Protein AF-A0A9E3ZJH1-F1 (afdb_monomer_lite)

Foldseek 3Di:
DQWDDDPDFAIFGPDDDDDDPDDDDDDDDVSRLVVQPPWDADVVVGDIGGHRGHGPPPDPVDDDDPPDDDD

Secondary structure (DSSP, 8-state):
--EEE-TTS-EEES------SSS------HHHHGGG-SEEEETTTTEEEESS---TT----------PPP-

Sequence (71 aa):
ISRLDIGERCTLRDVEAAVFPGKTRQILGLSALRKAAPFTFSIDPPQLVLANCVTDDGTDMAAPTRVAASQ

Radius of gyration: 16.45 Å; chains: 1; bounding box: 31×22×57 Å

Structure (mmCIF, N/CA/C/O backbone):
data_AF-A0A9E3ZJH1-F1
#
_entry.id   AF-A0A9E3ZJH1-F1
#
loop_
_atom_site.group_PDB
_atom_site.id
_atom_site.type_symbol
_atom_site.label_atom_id
_atom_site.label_alt_id
_atom_site.label_comp_id
_atom_site.label_asym_id
_atom_site.label_entity_id
_atom_site.label_seq_id
_atom_site.pdbx_PDB_ins_code
_atom_site.Cartn_x
_atom_site.Cartn_y
_atom_site.Cartn_z
_atom_site.occupancy
_atom_site.B_iso_or_equiv
_atom_site.auth_seq_id
_atom_site.auth_comp_id
_atom_site.auth_asym_id
_atom_site.auth_atom_id
_atom_site.pdbx_PDB_model_num
ATOM 1 N N . ILE A 1 1 ? -12.607 -6.150 4.515 1.00 73.88 1 ILE A N 1
ATOM 2 C CA . ILE A 1 1 ? -13.030 -5.154 3.496 1.00 73.88 1 ILE A CA 1
ATOM 3 C C . ILE A 1 1 ? -13.195 -5.898 2.181 1.00 73.88 1 ILE A C 1
ATOM 5 O O . ILE A 1 1 ? -12.381 -6.768 1.903 1.00 73.88 1 ILE A O 1
ATOM 9 N N . SER A 1 2 ? -14.226 -5.605 1.393 1.00 82.56 2 SER A N 1
ATOM 10 C CA . SER A 1 2 ? -14.470 -6.287 0.112 1.00 82.56 2 SER A CA 1
ATOM 11 C C . SER A 1 2 ? -13.523 -5.831 -1.003 1.00 82.56 2 SER A C 1
ATOM 13 O O . SER A 1 2 ? -13.106 -6.647 -1.822 1.00 82.56 2 SER A O 1
ATOM 15 N N . ARG A 1 3 ? -13.150 -4.547 -1.017 1.00 85.75 3 ARG A N 1
ATOM 16 C CA . ARG A 1 3 ? -12.306 -3.929 -2.045 1.00 85.75 3 ARG A CA 1
ATOM 17 C C . ARG A 1 3 ? -11.402 -2.856 -1.438 1.00 85.75 3 ARG A C 1
ATOM 19 O O . ARG A 1 3 ? -11.842 -2.113 -0.562 1.00 85.75 3 ARG A O 1
ATOM 26 N N . LEU A 1 4 ? -10.162 -2.786 -1.910 1.00 86.75 4 LEU A N 1
ATOM 27 C CA . LEU A 1 4 ? -9.201 -1.725 -1.627 1.00 86.75 4 LEU A CA 1
ATOM 28 C C . LEU A 1 4 ? -8.512 -1.323 -2.932 1.00 86.75 4 LEU A C 1
ATOM 30 O O . LEU A 1 4 ? -7.912 -2.176 -3.581 1.00 86.75 4 LEU A O 1
ATOM 34 N N . ASP A 1 5 ? -8.545 -0.039 -3.268 1.00 88.25 5 ASP A N 1
ATOM 35 C CA . ASP A 1 5 ? -7.840 0.500 -4.428 1.00 88.25 5 ASP A CA 1
ATOM 36 C C . ASP A 1 5 ? -6.527 1.176 -3.985 1.00 88.25 5 ASP A C 1
ATOM 38 O O . ASP A 1 5 ? -6.503 1.986 -3.056 1.00 88.25 5 ASP A O 1
ATOM 42 N N . ILE A 1 6 ? -5.417 0.794 -4.618 1.00 87.31 6 ILE A N 1
ATOM 43 C CA . ILE A 1 6 ? -4.065 1.305 -4.374 1.00 87.31 6 ILE A CA 1
ATOM 44 C C . ILE A 1 6 ? -3.626 2.092 -5.610 1.00 87.31 6 ILE A C 1
ATOM 46 O O . ILE A 1 6 ? -3.350 1.527 -6.669 1.00 87.31 6 ILE A O 1
ATOM 50 N N . GLY A 1 7 ? -3.545 3.415 -5.477 1.00 83.88 7 GLY A N 1
ATOM 51 C CA . GLY A 1 7 ? -3.363 4.283 -6.640 1.00 83.88 7 GLY A CA 1
ATOM 52 C C . GLY A 1 7 ? -4.529 4.133 -7.623 1.00 83.88 7 GLY A C 1
ATOM 53 O O . GLY A 1 7 ? -5.658 3.876 -7.219 1.00 83.88 7 GLY A O 1
ATOM 54 N N . GLU A 1 8 ? -4.258 4.289 -8.916 1.00 79.69 8 GLU A N 1
ATOM 55 C CA . GLU A 1 8 ? -5.311 4.337 -9.944 1.00 79.69 8 GLU A CA 1
ATOM 56 C C . GLU A 1 8 ? -5.588 2.990 -10.619 1.00 79.69 8 GLU A C 1
ATOM 58 O O . GLU A 1 8 ? -6.608 2.823 -11.278 1.00 79.69 8 GLU A O 1
ATOM 63 N N . ARG A 1 9 ? -4.668 2.026 -10.500 1.00 81.44 9 ARG A N 1
ATOM 64 C CA . ARG A 1 9 ? -4.667 0.819 -11.346 1.00 81.44 9 ARG A CA 1
ATOM 65 C C . ARG A 1 9 ? -4.543 -0.485 -10.574 1.00 81.44 9 ARG A C 1
ATOM 67 O O . ARG A 1 9 ? -4.179 -1.502 -11.154 1.00 81.44 9 ARG A O 1
ATOM 74 N N . CYS A 1 10 ? -4.779 -0.463 -9.266 1.00 87.06 10 CYS A N 1
ATOM 75 C CA . CYS A 1 10 ? -4.574 -1.652 -8.463 1.00 87.06 10 CYS A CA 1
ATOM 76 C C . CYS A 1 10 ? -5.709 -1.900 -7.485 1.00 87.06 10 CYS A C 1
ATOM 78 O O . CYS A 1 10 ? -5.788 -1.259 -6.442 1.00 87.06 10 CYS A O 1
ATOM 80 N N . THR A 1 11 ? -6.562 -2.867 -7.812 1.00 90.69 11 THR A N 1
ATOM 81 C CA . THR A 1 11 ? -7.688 -3.254 -6.971 1.00 90.69 11 THR A CA 1
ATOM 82 C C . THR A 1 11 ? -7.383 -4.574 -6.272 1.00 90.69 11 THR A C 1
ATOM 84 O O . THR A 1 11 ? -7.251 -5.624 -6.898 1.00 90.69 11 THR A O 1
ATOM 87 N N . LEU A 1 12 ? -7.305 -4.537 -4.943 1.00 88.25 12 LEU A N 1
ATOM 88 C CA . LEU A 1 12 ? -7.216 -5.725 -4.103 1.00 88.25 12 LEU A CA 1
ATOM 89 C C . LEU A 1 12 ? -8.599 -6.103 -3.580 1.00 88.25 12 LEU A C 1
ATOM 91 O O . LEU A 1 12 ? -9.307 -5.286 -2.987 1.00 88.25 12 LEU A O 1
ATOM 95 N N . ARG A 1 13 ? -8.965 -7.371 -3.763 1.00 87.88 13 ARG A N 1
ATOM 96 C CA . ARG A 1 13 ? -10.230 -7.940 -3.289 1.00 87.88 13 ARG A CA 1
ATOM 97 C C . ARG A 1 13 ? -10.020 -8.798 -2.047 1.00 87.88 13 ARG A C 1
ATOM 99 O O . ARG A 1 13 ? -8.932 -9.346 -1.822 1.00 87.88 13 ARG A O 1
ATOM 106 N N . ASP A 1 14 ? -11.061 -8.869 -1.224 1.00 86.75 14 ASP A N 1
ATOM 107 C CA . ASP A 1 14 ? -11.124 -9.700 -0.016 1.00 86.75 14 ASP A CA 1
ATOM 108 C C . ASP A 1 14 ? -9.986 -9.403 0.973 1.00 86.75 14 ASP A C 1
ATOM 110 O O . ASP A 1 14 ? -9.265 -10.290 1.431 1.00 86.75 14 ASP A O 1
ATOM 114 N N . VAL A 1 15 ? -9.739 -8.121 1.245 1.00 86.00 15 VAL A N 1
ATOM 115 C CA . VAL A 1 15 ? -8.621 -7.683 2.091 1.00 86.00 15 VAL A CA 1
ATOM 116 C C . VAL A 1 15 ? -9.014 -7.750 3.568 1.00 86.00 15 VAL A C 1
ATOM 118 O O . VAL A 1 15 ? -10.002 -7.141 4.000 1.00 86.00 15 VAL A O 1
ATOM 121 N N . GLU A 1 16 ? -8.216 -8.474 4.352 1.00 82.06 16 GLU A N 1
ATOM 122 C CA . GLU A 1 16 ? -8.280 -8.467 5.814 1.00 82.06 16 GLU A CA 1
ATOM 123 C C . GLU A 1 16 ? -7.949 -7.067 6.335 1.00 82.06 16 GLU A C 1
ATOM 125 O O . GLU A 1 16 ? -6.921 -6.491 5.975 1.00 82.06 16 GLU A O 1
ATOM 130 N N . ALA A 1 17 ? -8.807 -6.509 7.189 1.00 78.31 17 ALA A N 1
ATOM 131 C CA . ALA A 1 17 ? -8.521 -5.230 7.820 1.00 78.31 17 ALA A CA 1
ATOM 132 C C . ALA A 1 17 ? -8.991 -5.187 9.260 1.00 78.31 17 ALA A C 1
ATOM 134 O O . ALA A 1 17 ? -10.096 -5.622 9.585 1.00 78.31 17 ALA A O 1
ATOM 135 N N . ALA A 1 18 ? -8.148 -4.585 10.090 1.00 74.81 18 ALA A N 1
ATOM 136 C CA . ALA A 1 18 ? -8.504 -4.164 11.426 1.00 74.81 18 ALA A CA 1
ATOM 137 C C . ALA A 1 18 ? -9.053 -2.734 11.358 1.00 74.81 18 ALA A C 1
ATOM 139 O O . ALA A 1 18 ? -8.383 -1.827 10.862 1.00 74.81 18 ALA A O 1
ATOM 140 N N . VAL A 1 19 ? -10.277 -2.537 11.850 1.00 73.81 19 VAL A N 1
ATOM 141 C CA . VAL A 1 19 ? -10.866 -1.204 12.004 1.00 73.81 19 VAL A CA 1
ATOM 142 C C . VAL A 1 19 ? -10.554 -0.729 13.414 1.00 73.81 19 VAL A C 1
ATOM 144 O O . VAL A 1 19 ? -11.112 -1.234 14.386 1.00 73.81 19 VAL A O 1
ATOM 147 N N . PHE A 1 20 ? -9.645 0.233 13.529 1.00 71.06 20 PHE A N 1
ATOM 148 C CA . PHE A 1 20 ? -9.400 0.912 14.794 1.00 71.06 20 PHE A CA 1
ATOM 149 C C . PHE A 1 20 ? -10.442 2.039 14.949 1.00 71.06 20 PHE A C 1
ATOM 151 O O . PHE A 1 20 ? -10.634 2.819 14.016 1.00 71.06 20 PHE A O 1
ATOM 158 N N . PRO A 1 21 ? -11.168 2.141 16.073 1.00 69.06 21 PRO A N 1
ATOM 159 C CA . PRO A 1 21 ? -12.092 3.252 16.290 1.00 69.06 21 PRO A CA 1
ATOM 160 C C . PRO A 1 21 ? -11.312 4.556 16.556 1.00 69.06 21 PRO A C 1
ATOM 162 O O . PRO A 1 21 ? -10.489 4.607 17.466 1.00 69.06 21 PRO A O 1
ATOM 165 N N . GLY A 1 22 ? -11.559 5.617 15.773 1.00 73.31 22 GLY A N 1
ATOM 166 C CA . GLY A 1 22 ? -10.937 6.947 15.937 1.00 73.31 22 GLY A CA 1
ATOM 167 C C . GLY A 1 22 ? -10.347 7.542 14.646 1.00 73.31 22 GLY A C 1
ATOM 168 O O . GLY A 1 22 ? -10.563 7.019 13.556 1.00 73.31 22 GLY A O 1
ATOM 169 N N . LYS A 1 23 ? -9.593 8.655 14.747 1.00 67.00 23 LYS A N 1
ATOM 170 C CA . LYS A 1 23 ? -8.820 9.213 13.615 1.00 67.00 23 LYS A CA 1
ATOM 171 C C . LYS A 1 23 ? -7.632 8.304 13.320 1.00 67.00 23 LYS A C 1
ATOM 173 O O . LYS A 1 23 ? -6.578 8.424 13.940 1.00 67.00 23 LYS A O 1
ATOM 178 N N . THR A 1 24 ? -7.809 7.394 12.379 1.00 63.19 24 THR A N 1
ATOM 179 C CA . THR A 1 24 ? -6.828 6.345 12.124 1.00 63.19 24 THR A CA 1
ATOM 180 C C . THR A 1 24 ? -6.142 6.575 10.798 1.00 63.19 24 THR A C 1
ATOM 182 O O . THR A 1 24 ? -6.777 6.613 9.744 1.00 63.19 24 THR A O 1
ATOM 185 N N . ARG A 1 25 ? -4.818 6.707 10.859 1.00 74.19 25 ARG A N 1
ATOM 186 C CA . ARG A 1 25 ? -3.952 6.561 9.693 1.00 74.19 25 ARG A CA 1
ATOM 187 C C . ARG A 1 25 ? -4.329 5.268 8.970 1.00 74.19 25 ARG A C 1
ATOM 189 O O . ARG A 1 25 ? -4.447 4.225 9.609 1.00 74.19 25 ARG A O 1
ATOM 196 N N . GLN A 1 26 ? -4.508 5.335 7.656 1.00 75.38 26 GLN A N 1
ATOM 197 C CA . GLN A 1 26 ? -4.699 4.132 6.856 1.00 75.38 26 GLN A CA 1
ATOM 198 C C . GLN A 1 26 ? -3.372 3.367 6.830 1.00 75.38 26 GLN A C 1
ATOM 200 O O . GLN A 1 26 ? -2.362 3.881 6.347 1.00 75.38 26 GLN A O 1
ATOM 205 N N . ILE A 1 27 ? -3.355 2.177 7.430 1.00 85.12 27 ILE A N 1
ATOM 206 C CA . ILE A 1 27 ? -2.184 1.300 7.468 1.00 85.12 27 ILE A CA 1
ATOM 207 C C . ILE A 1 27 ? -2.455 0.134 6.530 1.00 85.12 27 ILE A C 1
ATOM 209 O O . ILE A 1 27 ? -3.398 -0.630 6.731 1.00 85.12 27 ILE A O 1
ATOM 213 N N . LEU A 1 28 ? -1.604 -0.008 5.517 1.00 85.38 28 LEU A N 1
ATOM 214 C CA . LEU A 1 28 ? -1.624 -1.150 4.619 1.00 85.38 28 LEU A CA 1
ATOM 215 C C . LEU A 1 28 ? -0.684 -2.231 5.154 1.00 85.38 28 LEU A C 1
ATOM 217 O O . LEU A 1 28 ? 0.531 -2.050 5.191 1.00 85.38 28 LEU A O 1
ATOM 221 N N . GLY A 1 29 ? -1.253 -3.351 5.595 1.00 87.38 29 GLY A N 1
ATOM 222 C CA . GLY A 1 29 ? -0.477 -4.486 6.089 1.00 87.38 29 GLY A CA 1
ATOM 223 C C . GLY A 1 29 ? 0.194 -5.281 4.965 1.00 87.38 29 GLY A C 1
ATOM 224 O O . GLY A 1 29 ? -0.318 -5.373 3.848 1.00 87.38 29 GLY A O 1
ATOM 225 N N . LEU A 1 30 ? 1.306 -5.949 5.286 1.00 90.50 30 LEU A N 1
ATOM 226 C CA . LEU A 1 30 ? 2.011 -6.838 4.351 1.00 90.50 30 LEU A CA 1
ATOM 227 C C . LEU A 1 30 ?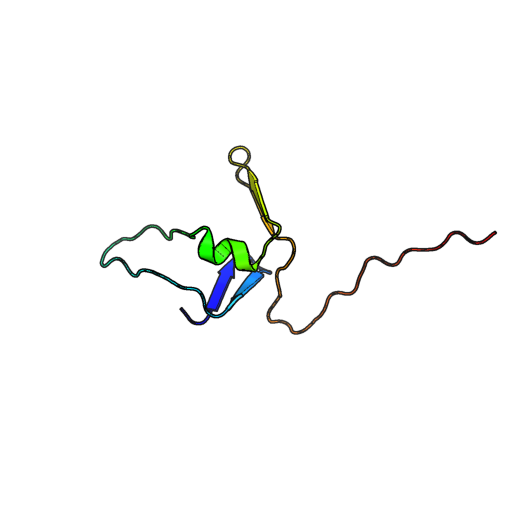 1.143 -8.010 3.867 1.00 90.50 30 LEU A C 1
ATOM 229 O O . LEU A 1 30 ? 1.295 -8.451 2.731 1.00 90.50 30 LEU A O 1
ATOM 233 N N . SER A 1 31 ? 0.195 -8.485 4.684 1.00 89.38 31 SER A N 1
AT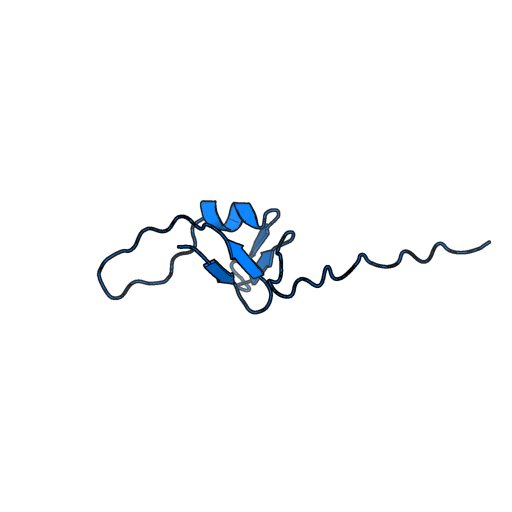OM 234 C CA . SER A 1 31 ? -0.774 -9.518 4.289 1.00 89.38 31 SER A CA 1
ATOM 235 C C . SER A 1 31 ? -1.597 -9.107 3.065 1.00 89.38 31 SER A C 1
ATOM 237 O O . SER A 1 31 ? -1.861 -9.941 2.202 1.00 89.38 31 SER A O 1
ATOM 239 N N . ALA A 1 32 ? -1.951 -7.821 2.961 1.00 88.75 32 ALA A N 1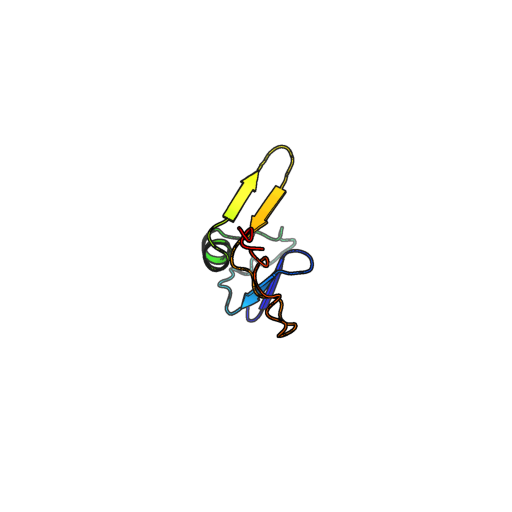
ATOM 240 C CA . ALA A 1 32 ? -2.643 -7.274 1.801 1.00 88.75 32 ALA A CA 1
ATOM 241 C C . ALA A 1 32 ? -1.693 -7.139 0.599 1.00 88.75 32 ALA A C 1
ATOM 243 O O . ALA A 1 32 ? -2.020 -7.613 -0.486 1.00 88.75 32 ALA A O 1
ATOM 244 N N . LEU A 1 33 ? -0.491 -6.578 0.798 1.00 90.00 33 LEU A N 1
ATOM 245 C CA . LEU A 1 33 ? 0.514 -6.406 -0.267 1.00 90.00 33 LEU A CA 1
ATOM 246 C C . LEU A 1 33 ? 0.958 -7.729 -0.901 1.00 90.00 33 LEU A C 1
ATOM 248 O O . LEU A 1 33 ? 1.253 -7.775 -2.093 1.00 90.00 33 LEU A O 1
ATOM 252 N N . ARG A 1 34 ? 0.935 -8.827 -0.137 1.00 90.25 34 ARG A N 1
ATOM 253 C CA . ARG A 1 34 ? 1.254 -10.166 -0.645 1.00 90.25 34 ARG A CA 1
ATOM 254 C C . ARG A 1 34 ? 0.335 -10.606 -1.792 1.00 90.25 34 ARG A C 1
ATOM 256 O O . ARG A 1 34 ? 0.757 -11.413 -2.609 1.00 90.25 34 ARG A O 1
ATOM 263 N N . LYS A 1 35 ? -0.884 -10.061 -1.893 1.00 89.56 35 LYS A N 1
ATOM 264 C CA . LYS A 1 35 ? -1.817 -10.354 -2.996 1.00 89.56 35 LYS A CA 1
ATOM 265 C C . LYS A 1 35 ? -1.386 -9.756 -4.336 1.00 89.56 35 LYS A C 1
ATOM 267 O O . LYS A 1 35 ? -1.755 -10.294 -5.367 1.00 89.56 35 LYS A O 1
ATOM 272 N N . ALA A 1 36 ? -0.591 -8.689 -4.309 1.00 90.06 36 ALA A N 1
ATOM 273 C CA . ALA A 1 36 ? -0.010 -8.063 -5.495 1.00 90.06 36 ALA A CA 1
ATOM 274 C C . ALA A 1 36 ? 1.461 -8.457 -5.707 1.00 90.06 36 ALA A C 1
ATOM 276 O O . ALA A 1 36 ? 2.159 -7.841 -6.515 1.00 90.06 36 ALA A O 1
ATOM 277 N N . ALA A 1 37 ? 1.950 -9.452 -4.954 1.00 90.81 37 ALA A N 1
ATOM 278 C CA . ALA A 1 37 ? 3.331 -9.894 -5.032 1.00 90.81 37 ALA A CA 1
ATOM 279 C C . ALA A 1 37 ? 3.657 -10.442 -6.431 1.00 90.81 37 ALA A C 1
ATOM 281 O O . ALA A 1 37 ? 2.814 -11.131 -7.008 1.00 90.81 37 ALA A O 1
ATOM 282 N N . PRO A 1 38 ? 4.884 -10.223 -6.937 1.00 93.38 38 PRO A N 1
ATOM 283 C CA . PRO A 1 38 ? 5.989 -9.521 -6.271 1.00 93.38 38 PRO A CA 1
ATOM 284 C C . PRO A 1 38 ? 5.785 -7.997 -6.167 1.00 93.38 38 PRO A C 1
ATOM 286 O O . PRO A 1 38 ? 5.175 -7.379 -7.035 1.00 93.38 38 PRO A O 1
ATOM 289 N N . PHE A 1 39 ? 6.296 -7.393 -5.087 1.00 91.69 39 PHE A N 1
ATOM 290 C CA . PHE A 1 39 ? 6.227 -5.948 -4.855 1.00 91.69 39 PHE A CA 1
ATOM 291 C C . PHE A 1 39 ? 7.562 -5.386 -4.361 1.00 91.69 39 PHE A C 1
ATOM 293 O O . PHE A 1 39 ? 8.319 -6.077 -3.679 1.00 91.69 39 PHE A O 1
ATOM 300 N N . THR A 1 40 ? 7.805 -4.109 -4.654 1.00 92.81 40 THR A N 1
ATOM 301 C CA . THR A 1 40 ? 8.959 -3.349 -4.161 1.00 92.81 40 THR A CA 1
ATOM 302 C C . THR A 1 40 ? 8.463 -2.091 -3.476 1.00 92.81 40 THR A C 1
ATOM 304 O O . THR A 1 40 ? 7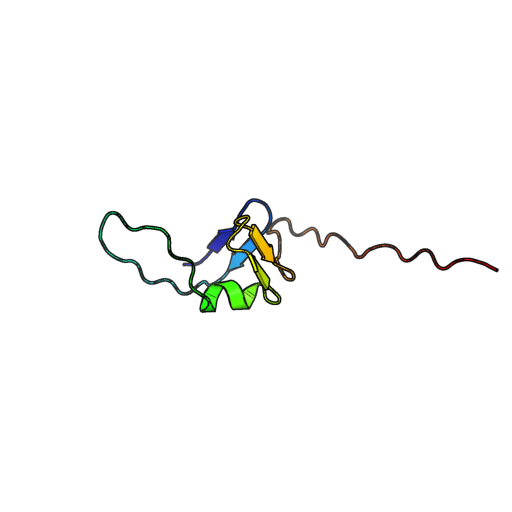.691 -1.329 -4.052 1.00 92.81 40 THR A O 1
ATOM 307 N N . PHE A 1 41 ? 8.934 -1.852 -2.258 1.00 91.19 41 PHE A N 1
ATOM 308 C CA . PHE A 1 41 ? 8.719 -0.597 -1.552 1.00 91.19 41 PHE A CA 1
ATOM 309 C C . PHE A 1 41 ? 10.062 0.108 -1.366 1.00 91.19 41 PHE A C 1
ATOM 311 O O . PHE A 1 41 ? 10.984 -0.461 -0.784 1.00 91.19 41 PHE A O 1
ATOM 318 N N . SER A 1 42 ? 10.166 1.334 -1.872 1.00 93.69 42 SER A N 1
ATOM 319 C CA . SER A 1 42 ? 11.291 2.235 -1.635 1.00 93.69 42 SER A CA 1
ATOM 320 C C . SER A 1 42 ? 10.864 3.288 -0.624 1.00 93.69 42 SER A C 1
ATOM 322 O O . SER A 1 42 ? 9.761 3.826 -0.714 1.00 93.69 42 SER A O 1
ATOM 324 N N . ILE A 1 43 ? 11.736 3.565 0.343 1.00 94.94 43 ILE A N 1
ATOM 325 C CA . ILE A 1 43 ? 11.486 4.564 1.388 1.00 94.94 43 ILE A CA 1
ATOM 326 C C . ILE A 1 43 ? 11.880 5.956 0.893 1.00 94.94 43 ILE A C 1
ATOM 328 O O . ILE A 1 43 ? 11.166 6.920 1.161 1.00 94.94 43 ILE A O 1
ATOM 332 N N . ASP A 1 44 ? 12.987 6.047 0.157 1.00 91.75 44 ASP A N 1
ATOM 333 C CA . ASP A 1 44 ? 13.525 7.304 -0.350 1.00 91.75 44 ASP A CA 1
ATOM 334 C C . ASP A 1 44 ? 14.095 7.107 -1.770 1.00 91.75 44 ASP A C 1
ATOM 336 O O . ASP A 1 44 ? 15.134 6.460 -1.922 1.00 91.75 44 ASP A O 1
ATOM 340 N N . PRO A 1 45 ? 13.398 7.576 -2.823 1.00 92.31 45 PRO A N 1
ATOM 341 C CA . PRO A 1 45 ? 12.094 8.241 -2.784 1.00 92.31 45 PRO A CA 1
ATOM 342 C C . PRO A 1 45 ? 10.962 7.265 -2.407 1.00 92.31 45 PRO A C 1
ATOM 344 O O . PRO A 1 45 ? 11.060 6.071 -2.720 1.00 92.31 45 PRO A O 1
ATOM 347 N N . PRO A 1 46 ? 9.868 7.749 -1.786 1.00 90.69 46 PRO A N 1
ATOM 348 C CA . PRO A 1 46 ? 8.727 6.915 -1.431 1.00 90.69 46 PRO A CA 1
ATOM 349 C C . PRO A 1 46 ? 8.024 6.413 -2.696 1.00 90.69 46 PRO A C 1
ATOM 351 O O . PRO A 1 46 ? 7.379 7.175 -3.416 1.00 90.69 46 PRO A O 1
ATOM 354 N N . GLN A 1 47 ? 8.162 5.119 -2.972 1.00 91.56 47 GLN A N 1
ATOM 355 C CA . GLN A 1 47 ? 7.600 4.456 -4.151 1.00 91.56 47 GLN A CA 1
ATOM 356 C C . GLN A 1 47 ? 7.104 3.060 -3.769 1.00 91.56 47 GLN A C 1
ATOM 358 O O . GLN A 1 47 ? 7.759 2.345 -3.012 1.00 91.56 47 GLN A O 1
ATOM 363 N N . LEU A 1 48 ? 5.966 2.652 -4.331 1.00 90.00 48 LEU A N 1
ATOM 364 C CA . LEU A 1 48 ? 5.434 1.296 -4.214 1.00 90.00 48 LEU A CA 1
ATOM 365 C C . LEU A 1 48 ? 5.187 0.740 -5.618 1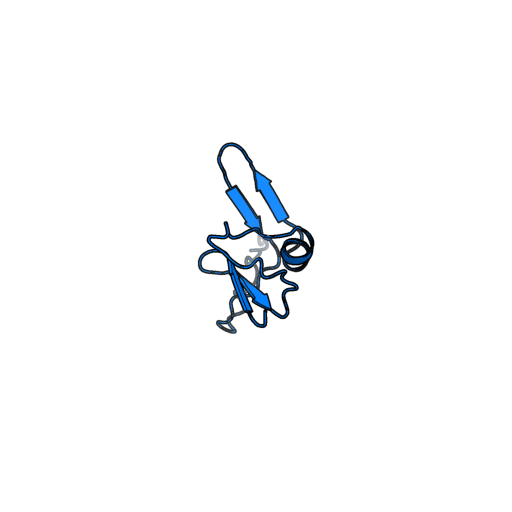.00 90.00 48 LEU A C 1
ATOM 367 O O . LEU A 1 48 ? 4.334 1.241 -6.346 1.00 90.00 48 LEU A O 1
ATOM 371 N N . VAL A 1 49 ? 5.932 -0.299 -5.983 1.00 91.12 49 VAL A N 1
ATOM 372 C CA . VAL A 1 49 ? 5.805 -1.022 -7.252 1.00 91.12 49 VAL A CA 1
ATOM 373 C C . VAL A 1 49 ? 5.116 -2.355 -6.985 1.00 91.12 49 VAL A C 1
ATOM 375 O O . VAL A 1 49 ? 5.523 -3.092 -6.088 1.00 91.12 49 VAL A O 1
ATOM 378 N N . LEU A 1 50 ? 4.083 -2.666 -7.765 1.00 91.38 50 LEU A N 1
ATOM 379 C CA . LEU A 1 50 ? 3.245 -3.860 -7.633 1.00 91.38 50 LEU A CA 1
ATOM 380 C C . LEU A 1 50 ? 3.219 -4.572 -8.988 1.00 91.38 50 LEU A C 1
ATOM 382 O O . LEU A 1 50 ? 2.907 -3.933 -9.990 1.00 91.38 50 LEU A O 1
ATOM 386 N N . ALA A 1 51 ? 3.571 -5.857 -9.034 1.00 87.31 51 ALA A N 1
ATOM 387 C CA . ALA A 1 51 ? 3.668 -6.582 -10.302 1.00 87.31 51 ALA A CA 1
ATOM 388 C C . ALA A 1 51 ? 2.332 -7.193 -10.728 1.00 87.31 51 ALA A C 1
ATOM 390 O O . ALA A 1 51 ? 1.884 -6.993 -11.853 1.00 87.31 51 ALA A O 1
ATOM 391 N N . ASN A 1 52 ? 1.682 -7.917 -9.819 1.00 86.88 52 ASN A N 1
ATOM 392 C CA . ASN A 1 52 ? 0.491 -8.700 -10.134 1.00 86.88 52 ASN A CA 1
ATOM 393 C C . ASN A 1 52 ? -0.761 -7.965 -9.680 1.00 86.88 52 ASN A C 1
ATOM 395 O O . ASN A 1 52 ? -1.487 -8.456 -8.814 1.00 86.88 52 ASN A O 1
ATOM 399 N N . CYS A 1 53 ? -0.984 -6.764 -10.217 1.00 84.50 53 CYS A N 1
ATOM 400 C CA . CYS A 1 53 ? -2.205 -6.043 -9.910 1.00 84.50 53 CYS A CA 1
ATOM 401 C C . CYS A 1 53 ? -3.219 -6.063 -11.042 1.00 84.50 53 CYS A C 1
ATOM 403 O O . CYS A 1 53 ? -2.891 -5.836 -12.203 1.00 84.50 53 CYS A O 1
ATOM 405 N N . VAL A 1 54 ? -4.461 -6.346 -10.660 1.00 74.62 54 VAL A N 1
ATOM 406 C CA . VAL A 1 54 ? -5.594 -6.440 -11.566 1.00 74.62 54 VAL A CA 1
ATOM 407 C C . VAL A 1 54 ? -6.350 -5.122 -11.485 1.00 74.62 54 VAL A C 1
ATOM 409 O O . VAL A 1 54 ? -6.807 -4.711 -10.415 1.00 74.62 54 VAL A O 1
ATOM 412 N N . THR A 1 55 ? -6.460 -4.444 -12.620 1.00 67.62 55 THR A N 1
ATOM 413 C CA . THR A 1 55 ? -7.428 -3.368 -12.811 1.00 67.62 55 THR A CA 1
ATOM 414 C C . THR A 1 55 ? -8.810 -3.991 -12.924 1.00 67.62 55 THR A C 1
ATOM 416 O O . THR A 1 55 ? -9.015 -4.924 -13.697 1.00 67.62 55 THR A O 1
ATOM 419 N N . ASP A 1 56 ? -9.781 -3.452 -12.194 1.00 61.47 56 ASP A N 1
ATOM 420 C CA . ASP A 1 56 ? -11.176 -3.915 -12.245 1.00 61.47 56 ASP A CA 1
ATOM 421 C C . ASP A 1 56 ? -11.852 -3.694 -13.613 1.00 61.47 56 ASP A C 1
ATOM 423 O O . ASP A 1 56 ? -12.999 -4.074 -13.809 1.00 61.47 56 ASP A O 1
ATOM 427 N N . ASP A 1 57 ? -11.131 -3.097 -14.560 1.00 55.75 57 ASP A N 1
ATOM 428 C CA . ASP A 1 57 ? -11.598 -2.758 -15.899 1.00 55.75 57 ASP A CA 1
ATOM 429 C C . ASP A 1 57 ? -11.722 -3.970 -16.842 1.00 55.75 57 ASP A C 1
ATOM 431 O O . ASP A 1 57 ? -12.062 -3.813 -18.005 1.00 55.75 57 ASP A O 1
ATOM 435 N N . GLY A 1 58 ? -11.418 -5.197 -16.396 1.00 53.03 58 GLY A N 1
ATOM 436 C CA . GLY A 1 58 ? -11.536 -6.403 -17.234 1.00 53.03 58 GLY A CA 1
ATOM 437 C C . GLY A 1 58 ? -10.627 -6.423 -18.474 1.00 53.03 58 GLY A C 1
ATOM 438 O O . GLY A 1 58 ? -10.653 -7.386 -19.238 1.00 53.03 58 GLY A O 1
ATOM 439 N N . THR A 1 59 ? -9.802 -5.394 -18.665 1.00 49.31 59 THR A N 1
ATOM 440 C CA . THR A 1 59 ? -8.884 -5.278 -19.789 1.00 49.31 59 THR A CA 1
ATOM 441 C C . THR A 1 59 ? -7.523 -5.806 -19.355 1.00 49.31 59 THR A C 1
ATOM 443 O O . THR A 1 59 ? -6.699 -5.091 -18.783 1.00 49.31 59 THR A O 1
ATOM 446 N N . ASP A 1 60 ? -7.324 -7.100 -19.597 1.00 47.84 60 ASP A N 1
ATOM 447 C CA . ASP A 1 60 ? -6.019 -7.752 -19.648 1.00 47.84 60 ASP A CA 1
ATOM 448 C C . ASP A 1 60 ? -5.166 -7.006 -20.683 1.00 47.84 60 ASP A C 1
ATOM 450 O O . ASP A 1 60 ? -5.297 -7.200 -21.894 1.00 47.84 60 ASP A O 1
ATOM 454 N N . MET A 1 61 ? -4.375 -6.035 -20.221 1.00 50.25 61 MET A N 1
ATOM 455 C CA . MET A 1 61 ? -3.498 -5.272 -21.095 1.00 50.25 61 MET A CA 1
ATOM 456 C C . MET A 1 61 ? -2.317 -6.176 -21.441 1.00 50.25 61 MET A C 1
ATOM 458 O O . MET A 1 61 ? -1.326 -6.269 -20.716 1.00 50.25 61 MET A O 1
ATOM 462 N N . ALA A 1 62 ? -2.536 -6.899 -22.537 1.00 47.88 62 ALA A N 1
ATOM 463 C CA . ALA A 1 62 ? -1.709 -7.935 -23.110 1.00 47.88 62 ALA A CA 1
ATOM 464 C C . ALA A 1 62 ? -0.216 -7.580 -23.166 1.00 47.88 62 ALA A C 1
ATOM 466 O O . ALA A 1 62 ? 0.191 -6.439 -23.385 1.00 47.88 62 ALA A O 1
ATOM 467 N N . ALA A 1 63 ? 0.564 -8.643 -22.986 1.00 47.28 63 ALA A N 1
ATOM 468 C CA . ALA A 1 63 ? 2.012 -8.759 -23.006 1.00 47.28 63 ALA A CA 1
ATOM 469 C C . ALA A 1 63 ? 2.772 -7.826 -23.978 1.00 47.28 63 ALA A C 1
ATOM 471 O O . ALA A 1 63 ? 2.283 -7.503 -25.062 1.00 47.28 63 ALA A O 1
ATOM 472 N N . PRO A 1 64 ? 4.040 -7.486 -23.666 1.00 44.97 64 PRO A N 1
ATOM 473 C CA . PRO A 1 64 ? 4.912 -6.818 -24.621 1.00 44.97 64 PRO A CA 1
ATOM 474 C C . PRO A 1 64 ? 5.133 -7.723 -25.841 1.00 44.97 64 PRO A C 1
ATOM 476 O O . PRO A 1 64 ? 5.709 -8.808 -25.731 1.00 44.97 64 PRO A O 1
ATOM 479 N N . THR A 1 65 ? 4.691 -7.267 -27.013 1.00 54.34 65 THR A N 1
ATOM 480 C CA . THR A 1 65 ? 5.003 -7.871 -28.312 1.00 54.34 65 THR A CA 1
ATOM 481 C C . THR A 1 65 ? 6.518 -8.011 -28.459 1.00 54.34 65 THR A C 1
ATOM 483 O O . THR A 1 65 ? 7.229 -7.038 -28.710 1.00 54.34 65 THR A O 1
ATOM 486 N N . ARG A 1 66 ? 7.033 -9.237 -28.321 1.00 55.00 66 ARG A N 1
ATOM 487 C CA . ARG A 1 66 ? 8.374 -9.586 -28.792 1.00 55.00 66 ARG A CA 1
ATOM 488 C C . ARG A 1 66 ? 8.342 -9.593 -30.315 1.00 55.00 66 ARG A C 1
ATOM 490 O O . ARG A 1 66 ? 7.870 -10.549 -30.921 1.00 55.00 66 ARG A O 1
ATOM 497 N N . VAL A 1 67 ? 8.867 -8.538 -30.928 1.00 55.03 67 VAL A N 1
ATOM 498 C CA . VAL A 1 67 ? 9.281 -8.593 -32.330 1.00 55.03 67 VAL A CA 1
ATOM 499 C C . VAL A 1 67 ? 10.496 -9.518 -32.386 1.00 55.03 67 VAL A C 1
ATOM 501 O O . VAL A 1 67 ? 11.589 -9.156 -31.955 1.00 55.03 67 VAL A O 1
ATOM 504 N N . ALA A 1 68 ? 10.286 -10.750 -32.846 1.00 51.66 68 ALA A N 1
ATOM 505 C CA . ALA A 1 68 ? 11.377 -11.614 -33.262 1.00 51.66 68 ALA A CA 1
ATOM 506 C C . ALA A 1 68 ? 12.010 -10.991 -34.513 1.00 51.66 68 ALA A C 1
ATOM 508 O O . ALA A 1 68 ? 11.322 -10.752 -35.505 1.00 51.66 68 ALA A O 1
ATOM 509 N N . ALA A 1 69 ? 13.305 -10.692 -34.436 1.00 56.25 69 ALA A N 1
ATOM 510 C CA . ALA A 1 69 ? 14.097 -10.261 -35.575 1.00 56.25 69 ALA A CA 1
ATOM 511 C C . ALA A 1 69 ? 14.074 -11.359 -36.649 1.00 56.25 69 ALA A C 1
ATOM 513 O O . ALA A 1 69 ? 14.440 -12.507 -36.397 1.00 56.25 69 ALA A O 1
ATOM 514 N N . SER A 1 70 ? 13.601 -10.997 -37.833 1.00 59.53 70 SER A N 1
ATOM 515 C CA . SER A 1 70 ? 13.673 -11.798 -39.045 1.00 59.53 70 SER A CA 1
ATOM 516 C C . SER A 1 70 ? 15.047 -11.633 -39.698 1.00 59.53 70 SER A C 1
ATOM 518 O O . SER A 1 70 ? 15.408 -10.504 -40.013 1.00 59.53 70 SER A O 1
ATOM 520 N N . GLN A 1 71 ? 15.719 -12.781 -39.864 1.00 64.38 71 GLN A N 1
ATOM 521 C CA . GLN A 1 71 ? 16.716 -13.182 -40.878 1.00 64.38 71 GLN A CA 1
ATOM 522 C C . GLN A 1 71 ? 17.761 -12.157 -41.330 1.00 64.38 71 GLN A C 1
ATOM 524 O O . GLN A 1 71 ? 17.395 -11.205 -42.051 1.00 64.38 71 GLN A O 1
#

pLDDT: mean 77.56, std 14.98, range [44.97, 94.94]

=== Feature glossary ===
Annotated list of the representations used here:

Nearest PDB structures. The Foldseek neighbor list gives the closest experimentally determined structures in the PDB, ranked by structural alignment. TM-score near 1 means near-identical fold; near 0.3 means only rough topology match. This is how one finds what a novel AlphaFold prediction most resembles in the solved-structure universe.

Foldseek 3Di. Foldseek's 3Di representation compresses backbone geometry into a per-residue letter drawn from a learned twenty-state alphabet. It captures the tertiary interaction pattern around each residue — which residues are packed against it in space, regardless of where they are in sequence.

Radius of gyration, Cα contacts, bounding box. Radius of gyration (Rg) is the root-mean-square distance of Cα atoms from their centroid — a single number for overall size and compactness. A globular domain of N residues has Rg ≈ 2.2·N^0.38 Å; an extended or disordered chain has a much larger Rg. The Cα contact count is the number of residue pairs whose Cα atoms are within 8 Å and are more than four positions apart in sequence — a standard proxy for tertiary packing density. The bounding box is the smallest axis-aligned box enclosing all Cα atoms.

InterPro / GO / CATH / organism. The annotation block draws on four external resources. InterPro: which protein families and domains the sequence belongs to. GO: standardized terms for what the protein does, what process it participates in, and where in the cell it acts. CATH: which structural fold it has in the CATH hierarchy. Organism: the species of origin.

mmCIF coordinates. The mmCIF block holds the 3D Cartesian coordinates of each backbone atom (N, Cα, C, O) in ångströms. mmCIF is the PDB's canonical archive format — a tagged-loop text representation of the atomic model.

pLDDT. pLDDT is the predicted lDDT-Cα score: AlphaFold's confidence that the local environment of each residue (all inter-atomic distances within 15 Å) is correctly placed. It is a per-residue number between 0 and 100, with higher meaning more reliable.

Backbone torsions (φ/ψ). φ (phi) and ψ (psi) are the two rotatable backbone dihedrals per residue: φ is the C(i-1)–N–Cα–C torsion, ψ is the N–Cα–C–N(i+1) torsion, both in degrees on (−180°, 180°]. α-helical residues cluster near (−60°, −45°); β-strand residues near (−120°, +130°). A Ramachandran plot is simply a scatter of (φ, ψ) for every residue.

B-factor. For experimental (PDB) structures, the B-factor (temperature factor) quantifies the positional spread of each atom in the crystal — a combination of thermal vibration and static disorder — in units of Å². High B-factors mark flexible loops or poorly resolved regions; low B-factors mark the rigid, well-ordered core.

Secondary structure (3-state, P-SEA). SS3 is a coarse helix/strand/coil call (letters a/b/c) made by the P-SEA algorithm from inter-Cα distances and dihedrals. It is less detailed than DSSP but needs only Cα positions.

Predicted aligned error. Predicted aligned error is AlphaFold's pairwise confidence. Unlike pLDDT (per-residue), PAE is per-residue-pair and captures whether two parts of the structure are correctly placed relative to each other. Units are ångströms of expected positional error.

Solvent-accessible surface area. Solvent-accessible surface area (SASA) is the area in Å² traced out by the centre of a 1.4 Å probe sphere (a water molecule) rolled over the protein's van der Waals surface (Shrake–Rupley / Lee–Richards construction). Buried residues have near-zero SASA; fully exposed residues can exceed 200 Å². The total SASA scales roughly with the number of surface residues.

Secondary structure (8-state, DSSP). The SS8 string is DSSP's per-residue secondary-structure call. α-helix (H) means an i→i+4 H-bond ladder; β-strand (E) means the residue participates in a β-sheet; 3₁₀ (G) and π (I) are tighter and wider helices; T/S are turns/bends; '-' is loop.

Rendered structure images. Structure images are PyMOL renders from si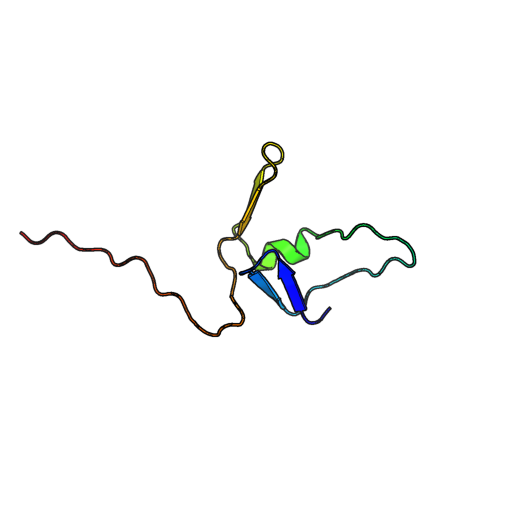x orthogonal camera directions. Cartoon representation draws helices as coils and strands as arrows; sticks shows the backbone as bonds; surface shows the solvent-excluded envelope. Rainbow coloring maps sequence position to hue (blue→red, N→C); chain coloring assigns a distinct color per polypeptide.

Sequence. The amino-acid sequence is the protein's primary structure: the linear order of residues from the N-terminus to the C-terminus, written in one-letter code. Everything else here — the 3D coordinates, the secondary structure, the domain annotations — is ultimately a consequence of this string.

Contact-map, Ramachandran, and PAE plots. Three diagnostic plots accompany the record. The Cα contact map visualizes the tertiary structure as a 2D adjacency matrix (8 Å cutoff, sequence-local contacts suppressed). The Ramachandran plot shows the distribution of backbone (φ, ψ) torsions, with points in the α and β basins reflecting secondary structure content. The PAE plot shows AlphaFold's inter-residue confidence as a color matrix.